Protein AF-W4HGF2-F1 (afdb_monomer)

Secondary structure (DSSP, 8-state):
----------------------------PPPTT--HHHHHHHHHHHHHTTSEE-SHHHHHHHHHHH---HHHHHHHHHHHHHTTSEEEPTTS-EEE-SGGGSPPPPPPTT------------

Foldseek 3Di:
DDDDDDDDDDPDPDPDPPPPPPPCPPPLDQDPPDDPVLLVQLLVQCVVVPFWDFDPVSLVSSCVRRVDHSVSNVSSQVSCVVVVQWDADDVGTIGGCDDSRNDDDPDPPPPDPPDDDDDDDD

Nearest PDB structures (foldseek):
  2ma3-assembly1_A  TM=5.117E-01  e=1.299E-01  Methanothermobacter thermautotrophicus
  4n0b-assembly2_C  TM=4.928E-01  e=8.233E-01  Bacillus subtilis
  4mgr-assembly1_A  TM=5.030E-01  e=8.756E-01  Bacillus subtilis
  4tv7-assembly2_D  TM=5.734E-01  e=2.073E+00  Bacillus subtilis subsp. subtilis str. 168
  8rhz-assembly1_A  TM=6.558E-01  e=4.908E+00  Homo sapiens

Radius of gyration: 28.7 Å; Cα contacts (8 Å, |Δi|>4): 99; chains: 1; bounding box: 70×67×65 Å

Organism: NCBI:txid1379903

Structure (mmCIF, N/CA/C/O backbone):
data_AF-W4HGF2-F1
#
_entry.id   AF-W4HGF2-F1
#
loop_
_atom_site.group_PDB
_atom_site.id
_atom_site.type_symbol
_atom_site.label_atom_id
_atom_site.label_alt_id
_atom_site.label_comp_id
_atom_site.label_asym_id
_atom_site.label_entity_id
_atom_site.label_seq_id
_atom_site.pdbx_PDB_ins_code
_atom_site.Cartn_x
_atom_site.Cartn_y
_atom_site.Cartn_z
_atom_site.occupancy
_atom_site.B_iso_or_equiv
_atom_site.auth_seq_id
_atom_site.auth_comp_id
_atom_site.auth_asym_id
_atom_site.auth_atom_id
_atom_site.pdbx_PDB_model_num
ATOM 1 N N . MET A 1 1 ? 57.639 14.864 -53.810 1.00 45.84 1 MET A N 1
ATOM 2 C CA . MET A 1 1 ? 56.238 14.956 -54.280 1.00 45.84 1 MET A CA 1
ATOM 3 C C . MET A 1 1 ? 55.343 15.187 -53.068 1.00 45.84 1 MET A C 1
ATOM 5 O O . MET A 1 1 ? 55.123 14.263 -52.302 1.00 45.84 1 MET A O 1
ATOM 9 N N . ILE A 1 2 ? 54.928 16.434 -52.835 1.00 45.19 2 ILE A N 1
ATOM 10 C CA . ILE A 1 2 ? 54.162 16.871 -51.656 1.00 45.19 2 ILE A CA 1
ATOM 11 C C . ILE A 1 2 ? 52.706 17.051 -52.101 1.00 45.19 2 ILE A C 1
ATOM 13 O O . ILE A 1 2 ? 52.427 17.894 -52.952 1.00 45.19 2 ILE A O 1
ATOM 17 N N . ARG A 1 3 ? 51.779 16.236 -51.581 1.00 50.28 3 ARG A N 1
ATOM 18 C CA . ARG A 1 3 ? 50.336 16.388 -51.828 1.00 50.28 3 ARG A CA 1
ATOM 19 C C . ARG A 1 3 ? 49.758 17.388 -50.825 1.00 50.28 3 ARG A C 1
ATOM 21 O O . ARG A 1 3 ? 49.731 17.126 -49.628 1.00 50.28 3 ARG A O 1
ATOM 28 N N . ALA A 1 4 ? 49.306 18.529 -51.336 1.00 50.94 4 ALA A N 1
ATOM 29 C CA . ALA A 1 4 ? 48.619 19.568 -50.583 1.00 50.94 4 ALA A CA 1
ATOM 30 C C . ALA A 1 4 ? 47.242 19.079 -50.103 1.00 50.94 4 ALA A C 1
ATOM 32 O O . ALA A 1 4 ? 46.385 18.715 -50.907 1.00 50.94 4 ALA A O 1
ATOM 33 N N . ILE A 1 5 ? 47.021 19.105 -48.790 1.00 59.81 5 ILE A N 1
ATOM 34 C CA . ILE A 1 5 ? 45.711 18.899 -48.172 1.00 59.81 5 ILE A CA 1
ATOM 35 C C . ILE A 1 5 ? 45.105 20.288 -47.954 1.00 59.81 5 ILE A C 1
ATOM 37 O O . ILE A 1 5 ? 45.528 21.021 -47.066 1.00 59.81 5 ILE A O 1
ATOM 41 N N . ARG A 1 6 ? 44.111 20.664 -48.763 1.00 59.62 6 ARG A N 1
ATOM 42 C CA . ARG A 1 6 ? 43.177 21.750 -48.434 1.00 59.62 6 ARG A CA 1
ATOM 43 C C . ARG A 1 6 ? 41.789 21.139 -48.315 1.00 59.62 6 ARG A C 1
ATOM 45 O O . ARG A 1 6 ? 41.150 20.868 -49.326 1.00 59.62 6 ARG A O 1
ATOM 52 N N . ARG A 1 7 ? 41.336 20.892 -47.085 1.00 62.31 7 ARG A N 1
ATOM 53 C CA . ARG A 1 7 ? 39.913 20.662 -46.816 1.00 62.31 7 ARG A CA 1
ATOM 54 C C . ARG A 1 7 ? 39.287 22.018 -46.485 1.00 62.31 7 ARG A C 1
ATOM 56 O O . ARG A 1 7 ? 39.755 22.658 -45.546 1.00 62.31 7 ARG A O 1
ATOM 63 N N . PRO A 1 8 ? 38.311 22.490 -47.275 1.00 54.91 8 PRO A N 1
ATOM 64 C CA . PRO A 1 8 ? 37.679 23.773 -47.043 1.00 54.91 8 PRO A CA 1
ATOM 65 C C . PRO A 1 8 ? 36.816 23.705 -45.786 1.00 54.91 8 PRO A C 1
ATOM 67 O O . PRO A 1 8 ? 35.940 22.854 -45.640 1.00 54.91 8 PRO A O 1
ATOM 70 N N . THR A 1 9 ? 37.093 24.634 -44.885 1.00 57.25 9 THR A N 1
ATOM 71 C CA . THR A 1 9 ? 36.270 25.015 -43.747 1.00 57.25 9 THR A CA 1
ATOM 72 C C . THR A 1 9 ? 34.917 25.504 -44.265 1.00 57.25 9 THR A C 1
ATOM 74 O O . THR A 1 9 ? 34.826 26.611 -44.788 1.00 57.25 9 THR A O 1
ATOM 77 N N . ILE A 1 10 ? 33.860 24.701 -44.130 1.00 58.34 10 ILE A N 1
ATOM 78 C CA . ILE A 1 10 ? 32.481 25.186 -44.268 1.00 58.34 10 ILE A CA 1
ATOM 79 C C . ILE A 1 10 ? 31.815 25.017 -42.911 1.00 58.34 10 ILE A C 1
ATOM 81 O O . ILE A 1 10 ? 31.248 23.986 -42.560 1.00 58.34 10 ILE A O 1
ATOM 85 N N . LEU A 1 11 ? 31.988 26.081 -42.135 1.00 61.34 11 LEU A N 1
ATOM 86 C CA . LEU A 1 11 ? 31.325 26.396 -40.885 1.00 61.34 11 LEU A CA 1
ATOM 87 C C . LEU A 1 11 ? 29.825 26.589 -41.170 1.00 61.34 11 LEU A C 1
ATOM 89 O O . LEU A 1 11 ? 29.352 27.702 -41.386 1.00 61.34 11 LEU A O 1
ATOM 93 N N . GLY A 1 12 ? 29.088 25.482 -41.237 1.00 43.69 12 GLY A N 1
ATOM 94 C CA . GLY A 1 12 ? 27.634 25.467 -41.344 1.00 43.69 12 GLY A CA 1
ATOM 95 C C . GLY A 1 12 ? 27.012 25.602 -39.961 1.00 43.69 12 GLY A C 1
ATOM 96 O O . GLY A 1 12 ? 26.954 24.639 -39.202 1.00 43.69 12 GLY A O 1
ATOM 97 N N . ARG A 1 13 ? 26.558 26.812 -39.631 1.00 59.66 13 ARG A N 1
ATOM 98 C CA . ARG A 1 13 ? 25.766 27.138 -38.440 1.00 59.66 13 ARG A CA 1
ATOM 99 C C . ARG A 1 13 ? 24.388 26.472 -38.555 1.00 59.66 13 ARG A C 1
ATOM 101 O O . ARG A 1 13 ? 23.414 27.117 -38.924 1.00 59.66 13 ARG A O 1
ATOM 108 N N . ALA A 1 14 ? 24.319 25.171 -38.287 1.00 53.28 14 ALA A N 1
ATOM 109 C CA . ALA A 1 14 ? 23.060 24.457 -38.139 1.00 53.28 14 ALA A CA 1
ATOM 110 C C . ALA A 1 14 ? 22.484 24.788 -36.757 1.00 53.28 14 ALA A C 1
ATOM 112 O O . ALA A 1 14 ? 22.986 24.334 -35.730 1.00 53.28 14 ALA A O 1
ATOM 113 N N . ALA A 1 15 ? 21.452 25.631 -36.734 1.00 59.12 15 ALA A N 1
ATOM 114 C CA . ALA A 1 15 ? 20.578 25.776 -35.583 1.00 59.12 15 ALA A CA 1
ATOM 115 C C . ALA A 1 15 ? 19.889 24.423 -35.339 1.00 59.12 15 ALA A C 1
ATOM 117 O O . ALA A 1 15 ? 18.976 24.049 -36.072 1.00 59.12 15 ALA A O 1
ATOM 118 N N . ALA A 1 16 ? 20.370 23.665 -34.355 1.00 57.50 16 ALA A N 1
ATOM 119 C CA . ALA A 1 16 ? 19.691 22.467 -33.885 1.00 57.50 16 ALA A CA 1
ATOM 120 C C . ALA A 1 16 ? 18.447 22.907 -33.093 1.00 57.50 16 ALA A C 1
ATOM 122 O O . ALA A 1 16 ? 18.602 23.627 -32.101 1.00 57.50 16 ALA A O 1
ATOM 123 N N . PRO A 1 17 ? 17.220 22.537 -33.502 1.00 55.16 17 PRO A N 1
ATOM 124 C CA . PRO A 1 17 ? 16.060 22.768 -32.665 1.00 55.16 17 PRO A CA 1
ATOM 125 C C . PRO A 1 17 ? 16.209 21.910 -31.409 1.00 55.16 17 PRO A C 1
ATOM 127 O O . PRO A 1 17 ? 16.487 20.713 -31.466 1.00 55.16 17 PRO A O 1
ATOM 130 N N . VAL A 1 18 ? 16.054 22.574 -30.271 1.00 60.75 18 VAL A N 1
ATOM 131 C CA . VAL A 1 18 ? 15.961 21.996 -28.937 1.00 60.75 18 VAL A CA 1
ATOM 132 C C . VAL A 1 18 ? 14.820 20.976 -28.938 1.00 60.75 18 VAL A C 1
ATOM 134 O O . VAL A 1 18 ? 13.649 21.340 -28.875 1.00 60.75 18 VAL A O 1
ATOM 137 N N . ALA A 1 19 ? 15.155 19.690 -29.027 1.00 61.03 19 ALA A N 1
ATOM 138 C CA . ALA A 1 19 ? 14.221 18.617 -28.727 1.00 61.03 19 ALA A CA 1
ATOM 139 C C . ALA A 1 19 ? 14.107 18.523 -27.201 1.00 61.03 19 ALA A C 1
ATOM 141 O O . ALA A 1 19 ? 14.821 17.760 -26.551 1.00 61.03 19 ALA A O 1
ATOM 142 N N . LEU A 1 20 ? 13.235 19.355 -26.623 1.00 58.47 20 LEU A N 1
ATOM 143 C CA . LEU A 1 20 ? 12.723 19.162 -25.269 1.00 58.47 20 LEU A CA 1
ATOM 144 C C . LEU A 1 20 ? 11.884 17.873 -25.297 1.00 58.47 20 LEU A C 1
ATOM 146 O O . LEU A 1 20 ? 10.676 17.897 -25.522 1.00 58.47 20 LEU A O 1
ATOM 150 N N . ALA A 1 21 ? 12.539 16.725 -25.142 1.00 62.06 21 ALA A N 1
ATOM 151 C CA . ALA A 1 21 ? 11.855 15.490 -24.805 1.00 62.06 21 ALA A CA 1
ATOM 152 C C . ALA A 1 21 ? 11.302 15.677 -23.388 1.00 62.06 21 ALA A C 1
ATOM 154 O O . ALA A 1 21 ? 12.022 15.522 -22.402 1.00 62.06 21 ALA A O 1
ATOM 155 N N . ALA A 1 22 ? 10.045 16.114 -23.296 1.00 61.78 22 ALA A N 1
ATOM 156 C CA . ALA A 1 22 ? 9.306 16.130 -22.049 1.00 61.78 22 ALA A CA 1
ATOM 157 C C . ALA A 1 22 ? 9.277 14.691 -21.527 1.00 61.78 22 ALA A C 1
ATOM 159 O O . ALA A 1 22 ? 8.609 13.826 -22.091 1.00 61.78 22 ALA A O 1
ATOM 160 N N . LEU A 1 23 ? 10.067 14.431 -20.486 1.00 58.56 23 LEU A N 1
ATOM 161 C CA . LEU A 1 23 ? 9.9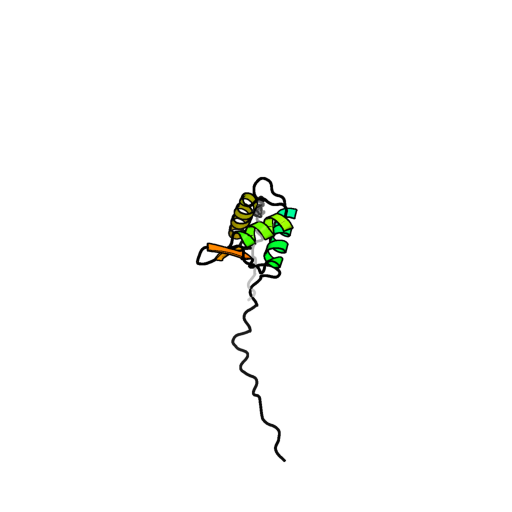74 13.232 -19.672 1.00 58.56 23 LEU A CA 1
ATOM 162 C C . LEU A 1 23 ? 8.570 13.226 -19.071 1.00 58.56 23 LEU A C 1
ATOM 164 O O . LEU A 1 23 ? 8.330 13.838 -18.032 1.00 58.56 23 LEU A O 1
ATOM 168 N N . VAL A 1 24 ? 7.629 12.566 -19.741 1.00 59.16 24 VAL A N 1
ATOM 169 C CA . VAL A 1 24 ? 6.364 12.177 -19.127 1.00 59.16 24 VAL A CA 1
ATOM 170 C C . VAL A 1 24 ? 6.715 11.039 -18.174 1.00 59.16 24 VAL A C 1
ATOM 172 O O . VAL A 1 24 ? 6.557 9.865 -18.494 1.00 59.16 24 VAL A O 1
ATOM 175 N N . ALA A 1 25 ? 7.302 11.383 -17.026 1.00 58.12 25 ALA A N 1
ATOM 176 C CA . ALA A 1 25 ? 7.281 10.495 -15.880 1.00 58.12 25 ALA A CA 1
ATOM 177 C C . ALA A 1 25 ? 5.794 10.257 -15.602 1.00 58.12 25 ALA A C 1
ATOM 179 O O . ALA A 1 25 ? 5.067 11.208 -15.320 1.00 58.12 25 ALA A O 1
ATOM 180 N N . GLY A 1 26 ? 5.320 9.033 -15.835 1.00 57.56 26 GLY A N 1
ATOM 181 C CA . GLY A 1 26 ? 3.918 8.683 -15.656 1.00 57.56 26 GLY A CA 1
ATOM 182 C C . GLY A 1 26 ? 3.515 8.951 -14.214 1.00 57.56 26 GLY A C 1
ATOM 183 O O . GLY A 1 26 ? 3.858 8.178 -13.326 1.00 57.56 26 GLY A O 1
ATOM 184 N N . CYS A 1 27 ? 2.827 10.064 -13.973 1.00 64.31 27 CYS A N 1
ATOM 185 C CA . CYS A 1 27 ? 2.221 10.351 -12.684 1.00 64.31 27 CYS A CA 1
ATOM 186 C C . CYS A 1 27 ? 1.043 9.390 -12.512 1.00 64.31 27 CYS A C 1
ATOM 188 O O . CYS A 1 27 ? -0.056 9.668 -12.991 1.00 64.31 27 CYS A O 1
ATOM 190 N N . THR A 1 28 ? 1.273 8.237 -11.885 1.00 75.38 28 THR A N 1
ATOM 191 C CA . THR A 1 28 ? 0.189 7.328 -11.511 1.00 75.38 28 THR A CA 1
ATOM 192 C C . THR A 1 28 ? -0.487 7.929 -10.287 1.00 75.38 28 THR A C 1
ATOM 194 O O . THR A 1 28 ? 0.103 8.004 -9.211 1.00 75.38 28 THR A O 1
ATOM 197 N N . MET A 1 29 ? -1.692 8.459 -10.468 1.00 87.81 29 MET A N 1
ATOM 198 C CA . MET A 1 29 ? -2.420 9.092 -9.375 1.00 87.81 29 MET A CA 1
ATOM 199 C C . MET A 1 29 ? -2.946 8.015 -8.414 1.00 87.81 29 MET A C 1
ATOM 201 O O . MET A 1 29 ? -3.433 6.989 -8.898 1.00 87.81 29 MET A O 1
ATOM 205 N N . PRO A 1 30 ? -2.863 8.219 -7.084 1.00 91.31 30 PRO A N 1
ATOM 206 C CA . PRO A 1 30 ? -3.467 7.302 -6.128 1.00 91.31 30 PRO A CA 1
ATOM 207 C C . PRO A 1 30 ? -4.976 7.144 -6.384 1.00 91.31 30 PRO A C 1
ATOM 209 O O . PRO A 1 30 ? -5.604 8.075 -6.898 1.00 91.31 30 PRO A O 1
ATOM 212 N N . PRO A 1 31 ? -5.570 6.001 -6.002 1.00 93.62 31 PRO A N 1
ATOM 213 C CA . PRO A 1 31 ? -7.013 5.794 -6.073 1.00 93.62 31 PRO A CA 1
ATOM 214 C C . PRO A 1 31 ? -7.829 6.879 -5.361 1.00 93.62 31 PRO A C 1
ATOM 216 O O . PRO A 1 31 ? -7.371 7.490 -4.389 1.00 93.62 31 PRO A O 1
ATOM 219 N N . ASP A 1 32 ? -9.076 7.061 -5.797 1.00 94.25 32 ASP A N 1
ATOM 220 C CA . ASP A 1 32 ? -9.997 8.027 -5.201 1.00 94.25 32 ASP A CA 1
ATOM 221 C C . ASP A 1 32 ? -10.148 7.833 -3.686 1.00 94.25 32 ASP A C 1
ATOM 223 O O . ASP A 1 32 ? -10.297 6.725 -3.165 1.00 94.25 32 ASP A O 1
ATOM 227 N N . GLY A 1 33 ? -10.116 8.950 -2.959 1.00 94.44 33 GLY A N 1
ATOM 228 C CA . GLY A 1 33 ? -10.220 8.948 -1.502 1.00 94.44 33 GLY A CA 1
ATOM 229 C C . GLY A 1 33 ? -9.001 8.367 -0.780 1.00 94.44 33 GLY A C 1
ATOM 230 O O . GLY A 1 33 ? -9.116 8.080 0.408 1.00 94.44 33 GLY A O 1
ATOM 231 N N . THR A 1 34 ? -7.865 8.192 -1.463 1.00 96.88 34 THR A N 1
ATOM 232 C CA . THR A 1 34 ? -6.585 7.788 -0.860 1.00 96.88 34 THR A CA 1
ATOM 233 C C . THR A 1 34 ? -5.487 8.818 -1.132 1.00 96.88 34 THR A C 1
ATOM 235 O O . THR A 1 34 ? -5.653 9.739 -1.936 1.00 96.88 34 THR A O 1
ATOM 238 N N . ASN A 1 35 ? -4.363 8.691 -0.436 1.00 95.12 35 ASN A N 1
ATOM 239 C CA . ASN A 1 35 ? -3.188 9.546 -0.578 1.00 95.12 35 ASN A CA 1
ATOM 240 C C . ASN A 1 35 ? -1.885 8.721 -0.630 1.00 95.12 35 ASN A C 1
ATOM 242 O O . ASN A 1 35 ? -1.882 7.492 -0.582 1.00 95.12 35 ASN A O 1
ATOM 246 N N . GLU A 1 36 ? -0.747 9.404 -0.742 1.00 93.69 36 GLU A N 1
ATOM 247 C CA . GLU A 1 36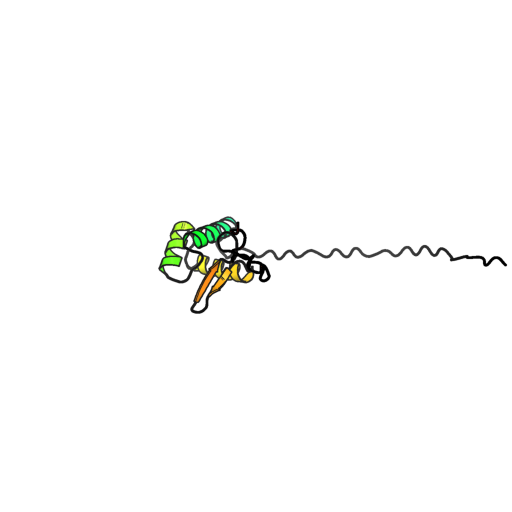 ? 0.571 8.761 -0.804 1.00 93.69 36 GLU A CA 1
ATOM 248 C C . GLU A 1 36 ? 0.942 8.025 0.492 1.00 93.69 36 GLU A C 1
ATOM 250 O O . GLU A 1 36 ? 1.620 6.997 0.452 1.00 93.69 36 GLU A O 1
ATOM 255 N N . GLN A 1 37 ? 0.484 8.515 1.647 1.00 95.94 37 GLN A N 1
ATOM 256 C CA . GLN A 1 37 ? 0.686 7.841 2.926 1.00 95.94 37 GLN A CA 1
ATOM 257 C C . GLN A 1 37 ? -0.061 6.500 2.961 1.00 95.94 37 GLN A C 1
ATOM 259 O O . GLN A 1 37 ? 0.488 5.513 3.452 1.00 95.94 37 GLN A O 1
ATOM 264 N N . ASP A 1 38 ? -1.253 6.431 2.367 1.00 97.94 38 ASP A N 1
ATOM 265 C CA . ASP A 1 38 ? -2.046 5.203 2.268 1.00 97.94 38 ASP A CA 1
ATOM 266 C C . ASP A 1 38 ? -1.357 4.144 1.397 1.00 97.94 38 ASP A C 1
ATOM 268 O O . ASP A 1 38 ? -1.434 2.952 1.693 1.00 97.94 38 ASP A O 1
ATOM 272 N N . ILE A 1 39 ? -0.620 4.558 0.358 1.00 96.06 39 ILE A N 1
ATOM 273 C CA . ILE A 1 39 ? 0.180 3.648 -0.480 1.00 96.06 39 ILE A CA 1
ATOM 274 C C . ILE A 1 39 ? 1.235 2.929 0.370 1.00 96.06 39 ILE A C 1
ATOM 276 O O . ILE A 1 39 ? 1.405 1.713 0.242 1.00 96.06 39 ILE A O 1
ATOM 280 N N . ALA A 1 40 ? 1.938 3.670 1.229 1.00 95.88 40 ALA A N 1
ATOM 281 C CA . ALA A 1 40 ? 2.960 3.116 2.111 1.00 95.88 40 ALA A CA 1
ATOM 282 C C . ALA A 1 40 ? 2.346 2.282 3.250 1.00 95.88 40 ALA A C 1
ATOM 284 O O . ALA A 1 40 ? 2.864 1.212 3.584 1.00 95.88 40 ALA A O 1
ATOM 285 N N . ALA A 1 41 ? 1.225 2.739 3.820 1.00 97.75 41 ALA A N 1
ATOM 286 C CA . ALA A 1 41 ? 0.487 2.007 4.847 1.00 97.75 41 ALA A CA 1
ATOM 287 C C . ALA A 1 41 ? -0.028 0.662 4.316 1.00 97.75 41 ALA A C 1
ATOM 289 O O . ALA A 1 41 ? 0.097 -0.356 4.997 1.00 97.75 41 ALA A O 1
ATOM 290 N N . TYR A 1 42 ? -0.529 0.638 3.078 1.00 98.12 42 TYR A N 1
ATOM 291 C CA . TYR A 1 42 ? -0.945 -0.579 2.392 1.00 98.12 42 TYR A CA 1
ATOM 292 C C . TYR A 1 42 ? 0.204 -1.588 2.281 1.00 98.12 42 TYR A C 1
ATOM 294 O O . TYR A 1 42 ? 0.031 -2.748 2.649 1.00 98.12 42 TYR A O 1
ATOM 302 N N . ASP A 1 43 ? 1.384 -1.161 1.817 1.00 97.69 43 ASP A N 1
ATOM 303 C CA . ASP A 1 43 ? 2.534 -2.062 1.650 1.00 97.69 43 ASP A CA 1
ATOM 304 C C . ASP A 1 43 ? 3.001 -2.637 2.988 1.00 97.69 43 ASP A C 1
ATOM 306 O O . ASP A 1 43 ? 3.268 -3.836 3.101 1.00 97.69 43 ASP A O 1
ATOM 310 N N . SER A 1 44 ? 3.049 -1.794 4.022 1.00 97.88 44 SER A N 1
ATOM 311 C CA . SER A 1 44 ? 3.414 -2.216 5.372 1.00 97.88 44 SER A CA 1
ATOM 31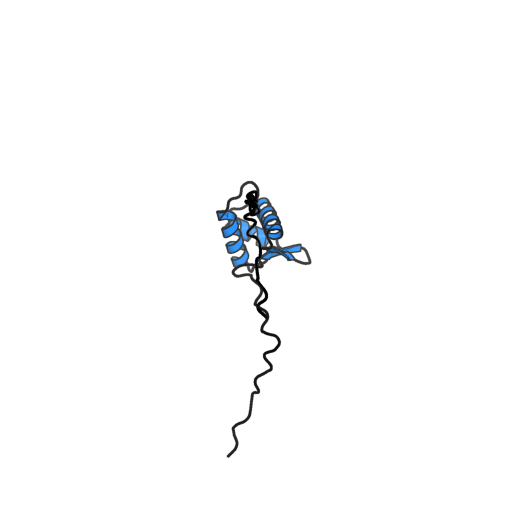2 C C . SER A 1 44 ? 2.401 -3.203 5.961 1.00 97.88 44 SER A C 1
ATOM 314 O O . SER A 1 44 ? 2.803 -4.247 6.478 1.00 97.88 44 SER A O 1
ATOM 316 N N . ALA A 1 45 ? 1.101 -2.921 5.845 1.00 98.19 45 ALA A N 1
ATOM 317 C CA . ALA A 1 45 ? 0.044 -3.792 6.353 1.00 98.19 45 ALA A CA 1
ATOM 318 C C . ALA A 1 45 ? -0.019 -5.121 5.590 1.00 98.19 45 ALA A C 1
ATOM 320 O O . ALA A 1 45 ? -0.177 -6.177 6.200 1.00 98.19 45 ALA A O 1
ATOM 321 N N . LEU A 1 46 ? 0.161 -5.096 4.267 1.00 97.94 46 LEU A N 1
ATOM 322 C CA . LEU A 1 46 ? 0.158 -6.308 3.458 1.00 97.94 46 LEU A CA 1
ATOM 323 C C . LEU A 1 46 ? 1.372 -7.191 3.775 1.00 97.94 46 LEU A C 1
ATOM 325 O O . LEU A 1 46 ? 1.241 -8.410 3.874 1.00 97.94 46 LEU A O 1
ATOM 329 N N . ALA A 1 47 ? 2.542 -6.589 4.002 1.00 98.06 47 ALA A N 1
ATOM 330 C CA . ALA A 1 47 ? 3.708 -7.315 4.498 1.00 98.06 47 ALA A CA 1
ATOM 331 C C . ALA A 1 47 ? 3.475 -7.905 5.903 1.00 98.06 47 ALA A C 1
ATOM 333 O O . ALA A 1 47 ? 3.838 -9.055 6.141 1.00 98.06 47 ALA A O 1
ATOM 334 N N . SER A 1 48 ? 2.813 -7.161 6.797 1.00 97.38 48 SER A N 1
ATOM 335 C CA . SER A 1 48 ? 2.469 -7.591 8.164 1.00 97.38 48 SER A CA 1
ATOM 336 C C . SER A 1 48 ? 1.608 -8.863 8.189 1.00 97.38 48 SER A C 1
ATOM 338 O O . SER A 1 48 ? 1.840 -9.752 9.006 1.00 97.38 48 SER A O 1
ATOM 340 N N . ILE A 1 49 ? 0.666 -9.006 7.249 1.00 97.44 49 ILE A N 1
ATOM 341 C CA . ILE A 1 49 ? -0.227 -10.179 7.172 1.00 97.44 49 ILE A CA 1
ATOM 342 C C . ILE A 1 49 ? 0.330 -11.348 6.339 1.00 97.44 49 ILE A C 1
ATOM 344 O O . ILE A 1 49 ? -0.367 -12.335 6.113 1.00 97.44 49 ILE A O 1
ATOM 348 N N . GLY A 1 50 ? 1.582 -11.270 5.877 1.00 96.25 50 GLY A N 1
ATOM 349 C CA . GLY A 1 50 ? 2.225 -12.352 5.121 1.00 96.25 50 GLY A CA 1
ATOM 350 C C . GLY A 1 50 ? 2.158 -12.205 3.599 1.00 96.25 50 GLY A C 1
ATOM 351 O O . GLY A 1 50 ? 2.148 -13.204 2.877 1.00 96.25 50 GLY A O 1
ATOM 352 N N . CYS A 1 51 ? 2.145 -10.967 3.101 1.00 97.50 51 CYS A N 1
ATOM 353 C CA . CYS A 1 51 ? 2.314 -10.579 1.696 1.00 97.50 51 CYS A CA 1
ATOM 354 C C . CYS A 1 51 ? 1.171 -10.932 0.736 1.00 97.50 51 CYS A C 1
ATOM 356 O O . CYS A 1 51 ? 1.262 -10.565 -0.437 1.00 97.50 51 CYS A O 1
ATOM 358 N N . ASN A 1 52 ? 0.122 -11.622 1.188 1.00 97.25 52 ASN A N 1
ATOM 359 C CA . ASN A 1 52 ? -1.010 -12.021 0.356 1.00 97.25 52 ASN A CA 1
ATOM 360 C C . ASN A 1 52 ? -2.310 -11.412 0.884 1.00 97.25 52 ASN A C 1
ATOM 362 O O . ASN A 1 52 ? -2.584 -11.476 2.077 1.00 97.25 52 ASN A O 1
ATOM 366 N N . LEU A 1 53 ? -3.121 -10.875 -0.023 1.00 97.50 53 LEU A N 1
ATOM 367 C CA . LEU A 1 53 ? -4.466 -10.381 0.243 1.00 97.50 53 LEU A CA 1
ATOM 368 C C . LEU A 1 53 ? -5.447 -11.235 -0.553 1.00 97.50 53 LEU A C 1
ATOM 370 O O . LEU A 1 53 ? -5.532 -11.093 -1.776 1.00 97.50 53 LEU A O 1
ATOM 374 N N . ARG A 1 54 ? -6.138 -12.170 0.104 1.00 96.25 54 ARG A N 1
ATOM 375 C CA . ARG A 1 54 ? -6.986 -13.147 -0.598 1.00 96.25 54 ARG A CA 1
ATOM 376 C C . ARG A 1 54 ? -8.324 -13.395 0.076 1.00 96.25 54 ARG A C 1
ATOM 378 O O . ARG A 1 54 ? -9.326 -13.548 -0.613 1.00 96.25 54 ARG A O 1
ATOM 385 N N . THR A 1 55 ? -8.334 -13.505 1.394 1.00 96.44 55 THR A N 1
ATOM 386 C CA . THR A 1 55 ? -9.521 -13.874 2.165 1.00 96.44 55 THR A CA 1
ATOM 387 C C . THR A 1 55 ? -10.177 -12.651 2.789 1.00 96.44 55 THR A C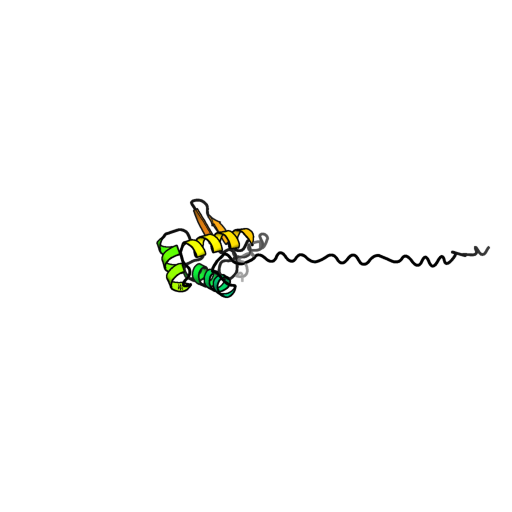 1
ATOM 389 O O . THR A 1 55 ? -9.537 -11.618 2.968 1.00 96.44 55 THR A O 1
ATOM 392 N N . GLU A 1 56 ? -11.444 -12.771 3.186 1.00 96.00 56 GLU A N 1
ATOM 393 C CA . GLU A 1 56 ? -12.133 -11.701 3.923 1.00 96.00 56 GLU A CA 1
ATOM 394 C C . GLU A 1 56 ? -11.405 -11.313 5.215 1.00 96.00 56 GLU A C 1
ATOM 396 O O . GLU A 1 56 ? -11.370 -10.138 5.569 1.00 96.00 56 GLU A O 1
ATOM 401 N N . GLY A 1 57 ? -10.783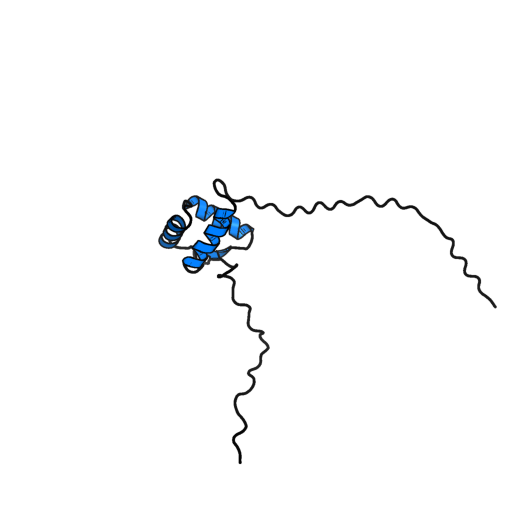 -12.286 5.891 1.00 98.00 57 GLY A N 1
ATOM 402 C CA . GLY A 1 57 ? -9.979 -12.027 7.085 1.00 98.00 57 GLY A CA 1
ATOM 403 C C . GLY A 1 57 ? -8.757 -11.157 6.792 1.00 98.00 57 GLY A C 1
ATOM 404 O O . GLY A 1 57 ? -8.450 -10.262 7.575 1.00 98.00 57 GLY A O 1
ATOM 405 N N . ASP A 1 58 ? -8.112 -11.362 5.641 1.00 98.06 58 ASP A N 1
ATOM 406 C CA . ASP A 1 58 ? -6.972 -10.548 5.203 1.00 98.06 58 ASP A CA 1
ATOM 407 C C . ASP A 1 58 ? -7.412 -9.100 4.955 1.00 98.06 58 ASP A C 1
ATOM 409 O O . ASP A 1 58 ? -6.784 -8.167 5.453 1.00 98.06 58 ASP A O 1
ATOM 413 N N . TYR A 1 59 ? -8.531 -8.910 4.241 1.00 97.56 59 TYR A N 1
ATOM 414 C CA . TYR A 1 59 ? -9.100 -7.581 4.008 1.00 97.56 59 TYR A CA 1
ATOM 415 C C . TYR A 1 59 ? -9.428 -6.889 5.327 1.00 97.56 59 TYR A C 1
ATOM 417 O O . TYR A 1 59 ? -8.973 -5.774 5.544 1.00 97.56 59 TYR A O 1
ATOM 425 N N . GLN A 1 60 ? -10.123 -7.562 6.243 1.00 98.31 60 GLN A N 1
ATOM 426 C CA . GLN A 1 60 ? -10.477 -6.978 7.534 1.00 98.31 60 GLN A CA 1
ATOM 427 C C . GLN A 1 60 ? -9.239 -6.614 8.372 1.00 98.31 60 GLN A C 1
ATOM 429 O O . GLN A 1 60 ? -9.200 -5.558 9.003 1.00 98.31 60 GLN A O 1
ATOM 434 N N . ALA A 1 61 ? -8.191 -7.441 8.345 1.00 98.19 61 ALA A N 1
ATOM 435 C CA . ALA A 1 61 ? -6.926 -7.123 8.999 1.00 98.19 61 ALA A CA 1
ATOM 436 C C . ALA A 1 61 ? -6.241 -5.895 8.377 1.00 98.19 61 ALA A C 1
ATOM 438 O O . ALA A 1 61 ? -5.638 -5.095 9.097 1.00 98.19 61 ALA A O 1
ATOM 439 N N . MET A 1 62 ? -6.328 -5.723 7.057 1.00 98.19 62 MET A N 1
ATOM 440 C CA . MET A 1 62 ? -5.818 -4.529 6.384 1.00 98.19 62 MET A CA 1
ATOM 441 C C . MET A 1 62 ? -6.648 -3.285 6.705 1.00 98.19 62 MET A C 1
ATOM 443 O O . MET A 1 62 ? -6.058 -2.242 6.975 1.00 98.19 62 MET A O 1
ATOM 447 N N . GLU A 1 63 ? -7.979 -3.378 6.735 1.00 98.19 63 GLU A N 1
ATOM 448 C CA . GLU A 1 63 ? -8.857 -2.257 7.102 1.00 98.19 63 GLU A CA 1
ATOM 449 C C . GLU A 1 63 ? -8.518 -1.733 8.503 1.00 98.19 63 GLU A C 1
ATOM 451 O O . GLU A 1 63 ? -8.372 -0.531 8.705 1.00 98.19 63 GLU A O 1
ATOM 456 N N . LEU A 1 64 ? -8.297 -2.637 9.463 1.00 98.19 64 LEU A N 1
ATOM 457 C CA . LEU A 1 64 ? -7.933 -2.271 10.834 1.00 98.19 64 LEU A CA 1
ATOM 458 C C . LEU A 1 64 ? -6.553 -1.607 10.940 1.00 98.19 64 LEU A C 1
ATOM 460 O O . LEU A 1 64 ? -6.368 -0.720 11.770 1.00 98.19 64 LEU A O 1
ATOM 464 N N . GLN A 1 65 ? -5.581 -2.036 10.132 1.00 97.88 65 GLN A N 1
ATOM 465 C CA . GLN A 1 65 ? -4.213 -1.504 10.181 1.00 97.88 65 GLN A CA 1
ATOM 466 C C . GLN A 1 65 ? -4.052 -0.195 9.403 1.00 97.88 65 GLN A C 1
ATOM 468 O O . GLN A 1 65 ? -3.250 0.651 9.789 1.00 97.88 65 GLN A O 1
ATOM 473 N N . THR A 1 66 ? -4.786 -0.039 8.302 1.00 98.00 66 THR A N 1
ATOM 474 C CA . THR A 1 66 ? -4.626 1.091 7.373 1.00 98.00 66 THR A CA 1
ATOM 475 C C . THR A 1 66 ? -5.705 2.157 7.536 1.00 98.00 66 THR A C 1
ATOM 477 O O . THR A 1 66 ? -5.488 3.297 7.147 1.00 98.00 66 THR A O 1
ATOM 480 N N . GLY A 1 67 ? -6.870 1.805 8.087 1.00 97.88 67 GLY A N 1
ATOM 481 C CA . GLY A 1 67 ? -8.058 2.661 8.088 1.00 97.88 67 GLY A CA 1
ATOM 482 C C . GLY A 1 67 ? -8.765 2.754 6.729 1.00 97.88 67 GLY A C 1
ATOM 483 O O . GLY A 1 67 ? -9.777 3.445 6.626 1.00 97.88 67 GLY A O 1
ATOM 484 N N . LEU A 1 68 ? -8.264 2.069 5.695 1.00 98.25 68 LEU A N 1
ATOM 485 C CA . LEU A 1 68 ? -8.887 2.024 4.375 1.00 98.25 68 LEU A CA 1
ATOM 486 C C . LEU A 1 68 ? -10.110 1.111 4.386 1.00 98.25 68 LEU A C 1
ATOM 488 O O . LEU A 1 68 ? -10.134 0.094 5.069 1.00 98.25 68 LEU A O 1
ATOM 492 N N . THR A 1 69 ? -11.113 1.446 3.581 1.00 97.81 69 THR A N 1
ATOM 493 C CA . THR A 1 69 ? -12.260 0.564 3.334 1.00 97.81 69 THR A CA 1
ATOM 494 C C . THR A 1 69 ? -11.887 -0.576 2.388 1.00 97.81 69 THR A C 1
ATOM 496 O O . THR A 1 69 ? -10.976 -0.447 1.569 1.00 97.81 69 THR A O 1
ATOM 499 N N . ARG A 1 70 ? -12.656 -1.667 2.401 1.00 96.06 70 ARG A N 1
ATOM 500 C CA . ARG A 1 70 ? -12.504 -2.778 1.452 1.00 96.06 70 ARG A CA 1
ATOM 501 C C . ARG A 1 70 ? -12.429 -2.341 -0.008 1.00 96.06 70 ARG A C 1
ATOM 503 O O . ARG A 1 70 ? -11.629 -2.888 -0.763 1.00 96.06 70 ARG A O 1
ATOM 510 N N . GLN A 1 71 ? -13.254 -1.369 -0.397 1.00 96.50 71 GLN A N 1
ATOM 511 C CA . GLN A 1 71 ? -13.258 -0.845 -1.761 1.00 96.50 71 GLN A CA 1
ATOM 512 C C . GLN A 1 71 ? -11.933 -0.139 -2.070 1.00 96.50 71 GLN A C 1
ATOM 514 O O . GLN A 1 71 ? -11.279 -0.484 -3.047 1.00 96.50 71 GLN A O 1
ATOM 519 N N . GLN A 1 72 ? -11.469 0.741 -1.180 1.00 98.12 72 GLN A N 1
ATOM 520 C CA . GLN A 1 72 ? -10.172 1.409 -1.332 1.00 98.12 72 GLN A CA 1
ATOM 521 C C . GLN A 1 72 ? -9.001 0.419 -1.342 1.00 98.12 72 GLN A C 1
ATOM 523 O O . GLN A 1 72 ? -8.054 0.607 -2.097 1.00 98.12 72 GLN A O 1
ATOM 528 N N . LEU A 1 73 ? -9.058 -0.663 -0.557 1.00 98.06 73 LEU A N 1
ATOM 529 C CA . LEU A 1 73 ? -8.052 -1.730 -0.599 1.00 98.06 73 LEU A CA 1
ATOM 530 C C . LEU A 1 73 ? -8.047 -2.461 -1.948 1.00 98.06 73 LEU A C 1
ATOM 532 O O . LEU A 1 73 ? -6.978 -2.788 -2.468 1.00 98.06 73 LEU A O 1
ATOM 536 N N . ALA A 1 74 ? -9.220 -2.716 -2.532 1.00 96.25 74 ALA A N 1
ATOM 537 C CA . ALA A 1 74 ? -9.336 -3.320 -3.856 1.00 96.25 74 ALA A CA 1
ATOM 538 C C . ALA A 1 74 ? -8.812 -2.383 -4.958 1.00 96.25 74 ALA A C 1
ATOM 540 O O . ALA A 1 74 ? -8.049 -2.824 -5.821 1.00 96.25 74 ALA A O 1
ATOM 541 N N . ASP A 1 75 ? -9.146 -1.095 -4.889 1.00 97.00 75 ASP A N 1
ATOM 542 C CA . ASP A 1 75 ? -8.691 -0.087 -5.850 1.00 97.00 75 ASP A CA 1
ATOM 543 C C . ASP A 1 75 ? -7.179 0.150 -5.730 1.00 97.00 75 ASP A C 1
ATOM 545 O O . ASP A 1 75 ? -6.469 0.183 -6.735 1.00 97.00 75 ASP A O 1
ATOM 549 N N . MET A 1 76 ? -6.647 0.182 -4.504 1.00 98.06 76 MET A N 1
ATOM 550 C CA . MET A 1 76 ? -5.206 0.224 -4.239 1.00 98.06 76 MET A CA 1
ATOM 551 C C . MET A 1 76 ? -4.492 -1.026 -4.761 1.00 98.06 76 MET A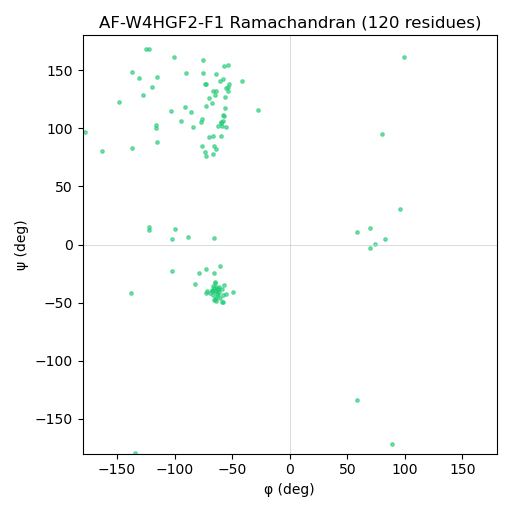 C 1
ATOM 553 O O . MET A 1 76 ? -3.403 -0.924 -5.324 1.00 98.06 76 MET A O 1
ATOM 557 N N . SER A 1 77 ? -5.106 -2.207 -4.636 1.00 97.62 77 SER A N 1
ATOM 558 C CA . SER A 1 77 ? -4.565 -3.441 -5.217 1.00 97.62 77 SER A CA 1
ATOM 559 C C . SER A 1 77 ? -4.483 -3.350 -6.741 1.00 97.62 77 SER A C 1
ATOM 561 O O . SER A 1 77 ? -3.477 -3.750 -7.321 1.00 97.62 77 SER A O 1
ATOM 563 N N . ALA A 1 78 ? -5.522 -2.822 -7.396 1.00 96.00 78 ALA A N 1
ATOM 564 C CA . ALA A 1 78 ? -5.544 -2.637 -8.845 1.00 96.00 78 ALA A CA 1
ATOM 565 C C . ALA A 1 78 ? -4.475 -1.631 -9.299 1.00 96.00 78 ALA A C 1
ATOM 567 O O . ALA A 1 78 ? -3.661 -1.961 -10.158 1.00 96.00 78 ALA A O 1
ATOM 568 N N . TYR A 1 79 ? -4.401 -0.477 -8.639 1.00 96.12 79 TYR A N 1
ATOM 569 C CA . TYR A 1 79 ? -3.357 0.525 -8.848 1.00 96.12 79 TYR A CA 1
ATOM 570 C C . TYR A 1 79 ? -1.941 -0.059 -8.682 1.00 96.12 79 TYR A C 1
ATOM 572 O O . TYR A 1 79 ? -1.040 0.181 -9.489 1.00 96.12 79 TYR A O 1
ATOM 580 N N . LYS A 1 80 ? -1.732 -0.900 -7.663 1.00 96.38 80 LYS A N 1
ATOM 581 C CA . LYS A 1 80 ? -0.440 -1.560 -7.429 1.00 96.38 80 LYS A CA 1
ATOM 582 C C . LYS A 1 80 ? -0.123 -2.671 -8.430 1.00 96.38 80 LYS A C 1
ATOM 584 O O . LYS A 1 80 ? 1.047 -3.003 -8.601 1.00 96.38 80 LYS A O 1
ATOM 589 N N . VAL A 1 81 ? -1.125 -3.235 -9.106 1.00 96.75 81 VAL A N 1
ATOM 590 C CA . VAL A 1 81 ? -0.903 -4.132 -10.251 1.00 96.75 81 VAL A CA 1
ATOM 591 C C . VAL A 1 81 ? -0.428 -3.343 -11.467 1.00 96.75 81 VAL A C 1
ATOM 593 O O . VAL A 1 81 ? 0.499 -3.780 -12.137 1.00 96.75 81 VAL A O 1
ATOM 596 N N . GLU A 1 82 ? -1.015 -2.177 -11.736 1.00 94.31 82 GLU A N 1
ATOM 597 C CA . GLU A 1 82 ? -0.617 -1.316 -12.861 1.00 94.31 82 GLU A CA 1
ATOM 598 C C . GLU A 1 82 ? 0.798 -0.744 -12.710 1.00 94.31 82 GLU A C 1
ATOM 600 O O . GLU A 1 82 ? 1.454 -0.436 -13.701 1.00 94.31 82 GLU A O 1
ATOM 605 N N . THR A 1 83 ? 1.278 -0.634 -11.471 1.00 93.62 83 THR A N 1
ATOM 606 C CA . THR A 1 83 ? 2.628 -0.161 -11.130 1.00 93.62 83 THR A CA 1
ATOM 607 C C . THR A 1 83 ? 3.613 -1.296 -10.830 1.00 93.62 83 THR A C 1
ATOM 609 O O . THR A 1 83 ? 4.686 -1.049 -10.284 1.00 93.62 83 THR A O 1
ATOM 612 N N . ASP A 1 84 ? 3.256 -2.544 -11.156 1.00 95.06 84 ASP A N 1
ATOM 613 C CA . ASP A 1 84 ? 4.072 -3.754 -10.963 1.00 95.06 84 ASP A CA 1
ATOM 614 C C . ASP A 1 84 ? 4.499 -4.053 -9.506 1.00 95.06 84 ASP A C 1
ATOM 616 O O . ASP A 1 84 ? 5.301 -4.956 -9.254 1.00 95.06 84 ASP A O 1
ATOM 620 N N . ALA A 1 85 ? 3.938 -3.352 -8.517 1.00 95.75 85 ALA A N 1
ATOM 621 C CA . ALA A 1 85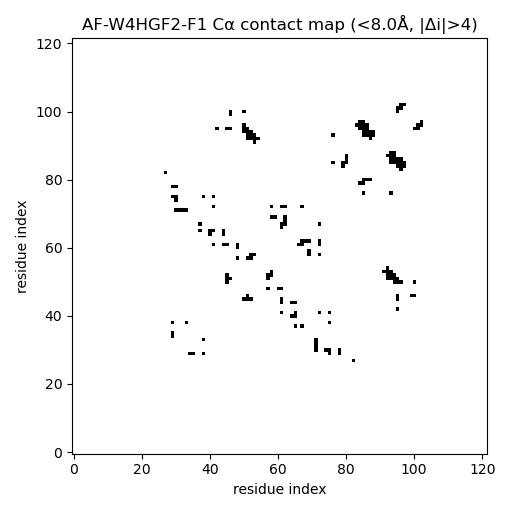 ? 4.228 -3.561 -7.098 1.00 95.75 85 ALA A CA 1
ATOM 622 C C . ALA A 1 85 ? 3.486 -4.774 -6.510 1.00 95.75 85 ALA A C 1
ATOM 624 O O . ALA A 1 85 ? 3.921 -5.370 -5.519 1.00 95.75 85 ALA A O 1
ATOM 625 N N . VAL A 1 86 ? 2.365 -5.158 -7.122 1.00 96.75 86 VAL A N 1
ATOM 626 C CA . VAL A 1 86 ? 1.503 -6.265 -6.708 1.00 96.75 86 VAL A CA 1
ATOM 627 C C . VAL A 1 86 ? 1.187 -7.162 -7.906 1.00 96.75 86 VAL A C 1
ATOM 629 O O . VAL A 1 86 ? 0.990 -6.702 -9.024 1.00 96.75 86 VAL A O 1
ATOM 632 N N . ARG A 1 87 ? 1.104 -8.474 -7.680 1.00 96.62 87 ARG A N 1
ATOM 633 C CA . ARG A 1 87 ? 0.734 -9.478 -8.689 1.00 96.62 87 ARG A CA 1
ATOM 634 C C . ARG A 1 87 ? -0.576 -10.154 -8.313 1.00 96.62 87 ARG A C 1
ATOM 636 O O . ARG A 1 87 ? -0.823 -10.420 -7.141 1.00 96.62 87 ARG A O 1
ATOM 643 N N . ARG A 1 88 ? -1.404 -10.475 -9.307 1.00 96.69 88 ARG A N 1
ATOM 644 C CA . ARG A 1 88 ? -2.604 -11.301 -9.100 1.00 96.69 88 ARG A CA 1
ATOM 645 C C . ARG A 1 88 ? -2.197 -12.753 -8.858 1.00 96.69 88 ARG A C 1
ATOM 647 O O . ARG A 1 88 ? -1.298 -13.257 -9.528 1.00 96.69 88 ARG A O 1
ATOM 654 N N . LEU A 1 89 ? -2.857 -13.404 -7.908 1.00 94.69 89 LEU A N 1
ATOM 655 C CA . LEU A 1 89 ? -2.645 -14.817 -7.604 1.00 94.69 89 LEU A CA 1
ATOM 656 C C . LEU A 1 89 ? -3.583 -15.706 -8.425 1.00 94.69 89 LEU A C 1
ATOM 658 O O . LEU A 1 89 ? -4.729 -15.342 -8.704 1.00 94.69 89 LEU A O 1
ATOM 662 N N . GLU A 1 90 ? -3.110 -16.904 -8.768 1.00 90.56 90 GLU A N 1
ATOM 663 C CA . GLU A 1 90 ? -3.979 -17.955 -9.295 1.00 90.56 90 GLU A CA 1
ATOM 664 C C . GLU A 1 90 ? -4.997 -18.366 -8.221 1.00 90.56 90 GLU A C 1
ATOM 666 O O . GLU A 1 90 ? -4.650 -18.565 -7.056 1.00 90.56 90 GLU A O 1
ATOM 671 N N . GLY A 1 91 ? -6.276 -18.445 -8.595 1.00 86.31 91 GLY A N 1
ATOM 672 C CA . GLY A 1 91 ? -7.373 -18.655 -7.641 1.00 86.31 91 GLY A CA 1
ATOM 673 C C . GLY A 1 91 ? -7.869 -17.383 -6.939 1.00 86.31 91 GLY A C 1
ATOM 674 O O . GLY A 1 91 ? -8.763 -17.472 -6.101 1.00 86.31 91 GLY A O 1
ATOM 675 N N . GLY A 1 92 ? -7.347 -16.209 -7.308 1.00 91.56 92 GLY A N 1
ATOM 676 C CA . GLY A 1 92 ? -7.819 -14.911 -6.830 1.00 91.56 92 GLY A CA 1
ATOM 677 C C . GLY A 1 92 ? -6.983 -14.324 -5.693 1.00 91.56 92 GLY A C 1
ATOM 678 O O . GLY A 1 92 ? -6.221 -15.011 -5.013 1.00 91.56 92 GLY A O 1
ATOM 679 N N . GLY A 1 93 ? -7.139 -13.015 -5.502 1.00 94.94 93 GLY A N 1
ATOM 680 C CA . GLY A 1 93 ? -6.341 -12.227 -4.569 1.00 94.94 93 GLY A CA 1
ATOM 681 C C . GLY A 1 93 ? -5.060 -11.665 -5.185 1.00 94.94 93 GLY A C 1
ATOM 682 O O . GLY A 1 93 ? -4.830 -11.719 -6.399 1.00 94.94 93 GLY A O 1
ATOM 683 N N . PHE A 1 94 ? -4.233 -11.100 -4.316 1.00 97.69 94 PHE A N 1
ATOM 684 C CA . PHE A 1 94 ? -3.085 -10.280 -4.669 1.00 97.69 94 PHE A CA 1
ATOM 685 C C . PHE A 1 94 ? -1.876 -10.627 -3.805 1.00 97.69 94 PHE A C 1
ATOM 687 O O . PHE A 1 94 ? -2.026 -10.982 -2.638 1.00 97.69 94 PHE A O 1
ATOM 694 N N . ARG A 1 95 ? -0.675 -10.481 -4.364 1.00 97.12 95 ARG A N 1
ATOM 695 C CA . ARG A 1 95 ? 0.589 -10.630 -3.649 1.00 97.12 95 ARG A CA 1
ATOM 696 C C . ARG A 1 95 ? 1.478 -9.416 -3.851 1.00 97.12 95 ARG A C 1
ATOM 698 O O . ARG A 1 95 ? 1.752 -9.049 -4.991 1.00 97.12 95 ARG A O 1
ATOM 705 N N . LEU A 1 96 ? 1.974 -8.848 -2.756 1.00 97.69 96 LEU A N 1
ATOM 706 C CA . LEU A 1 96 ? 3.023 -7.832 -2.803 1.00 97.69 96 LEU A CA 1
ATOM 707 C C . LEU A 1 96 ? 4.324 -8.468 -3.309 1.00 97.69 96 LEU A C 1
ATOM 709 O O . LEU A 1 96 ? 4.713 -9.533 -2.829 1.00 97.69 96 LEU A O 1
ATOM 713 N N . VAL A 1 97 ? 4.989 -7.832 -4.275 1.00 97.00 97 VAL A N 1
ATOM 714 C CA . VAL A 1 97 ? 6.241 -8.338 -4.877 1.00 97.00 97 VAL A CA 1
ATOM 715 C C . VAL A 1 97 ? 7.407 -7.361 -4.763 1.00 97.00 97 VAL A C 1
ATOM 717 O O . VAL A 1 97 ? 8.437 -7.530 -5.411 1.00 97.00 97 VAL A O 1
ATOM 720 N N . VAL A 1 98 ? 7.260 -6.362 -3.900 1.00 95.38 98 VAL A N 1
ATOM 721 C CA . VAL A 1 98 ? 8.276 -5.354 -3.595 1.00 95.38 98 VAL A CA 1
ATOM 722 C C . VAL A 1 98 ? 8.558 -5.308 -2.095 1.00 95.38 98 VAL A C 1
ATOM 724 O O . VAL A 1 98 ? 7.836 -5.897 -1.284 1.00 95.38 98 VAL A O 1
ATOM 727 N N . GLY A 1 99 ? 9.627 -4.602 -1.724 1.00 93.44 99 GLY A N 1
ATOM 728 C CA . GLY A 1 99 ? 9.993 -4.383 -0.328 1.00 93.44 99 GLY A CA 1
ATOM 729 C C . GLY A 1 99 ? 10.214 -5.704 0.427 1.00 93.44 99 GLY A C 1
ATOM 730 O O . GLY A 1 99 ? 10.871 -6.598 -0.110 1.00 93.44 99 GLY A O 1
ATOM 731 N N . PRO A 1 100 ? 9.653 -5.867 1.642 1.00 93.50 100 PRO A N 1
ATOM 732 C CA . PRO A 1 100 ? 9.801 -7.091 2.439 1.00 93.50 100 PRO A CA 1
ATOM 733 C C . PRO A 1 100 ? 9.247 -8.355 1.768 1.00 93.50 100 PRO A C 1
ATOM 735 O O . PRO A 1 100 ? 9.593 -9.464 2.163 1.00 93.50 100 PRO A O 1
ATOM 738 N N . CYS A 1 101 ? 8.379 -8.190 0.769 1.00 95.12 101 CYS A N 1
ATOM 739 C CA . CYS A 1 101 ? 7.707 -9.279 0.068 1.00 95.12 101 CYS A CA 1
ATOM 740 C C . CYS A 1 101 ? 8.313 -9.580 -1.309 1.00 95.12 101 CYS A C 1
ATOM 742 O O . CYS A 1 101 ? 7.778 -10.416 -2.045 1.00 95.12 101 CYS A O 1
ATOM 744 N N . ALA A 1 102 ? 9.416 -8.913 -1.666 1.00 94.94 102 ALA A N 1
ATOM 745 C CA . ALA A 1 102 ? 10.129 -9.181 -2.904 1.00 94.94 102 ALA A CA 1
ATOM 746 C C . ALA A 1 102 ? 10.574 -10.656 -2.979 1.00 94.94 102 ALA A C 1
ATOM 748 O O . ALA A 1 102 ? 10.955 -11.244 -1.961 1.00 94.94 102 ALA A O 1
ATOM 749 N N . PRO A 1 103 ? 10.523 -11.288 -4.166 1.00 87.06 103 PRO A N 1
ATOM 750 C CA . PRO A 1 103 ? 11.048 -12.635 -4.328 1.00 87.06 103 PRO A CA 1
ATOM 751 C C . PRO A 1 103 ? 12.544 -12.648 -4.000 1.00 87.06 103 PRO A C 1
ATOM 753 O O . PRO A 1 103 ? 13.274 -11.726 -4.366 1.00 87.06 103 PRO A O 1
ATOM 756 N N . ALA A 1 104 ? 13.001 -13.707 -3.327 1.00 81.31 104 ALA A N 1
ATOM 757 C CA . ALA A 1 104 ? 14.428 -13.913 -3.126 1.00 81.31 104 ALA A CA 1
ATOM 758 C C . ALA A 1 104 ? 15.128 -13.905 -4.490 1.00 81.31 104 ALA A C 1
ATOM 760 O O . ALA A 1 104 ? 14.640 -14.524 -5.443 1.00 81.31 104 ALA A O 1
ATOM 761 N N . ALA A 1 105 ? 16.257 -13.197 -4.580 1.00 75.38 105 ALA A N 1
ATOM 762 C CA . ALA A 1 105 ? 17.090 -13.265 -5.768 1.00 75.38 105 ALA A CA 1
ATOM 763 C C . ALA A 1 105 ? 17.412 -14.744 -6.035 1.00 75.38 105 ALA A C 1
ATOM 765 O O . ALA A 1 105 ? 17.766 -15.457 -5.087 1.00 75.38 105 ALA A O 1
ATOM 766 N N . PRO A 1 106 ? 17.261 -15.232 -7.277 1.00 67.94 106 PRO A N 1
ATOM 767 C CA . PRO A 1 106 ? 17.667 -16.590 -7.584 1.00 67.94 106 PRO A CA 1
ATOM 768 C C . PRO A 1 106 ? 19.145 -16.726 -7.214 1.00 67.94 106 PRO A C 1
ATOM 770 O O . PRO A 1 106 ? 19.967 -15.899 -7.620 1.00 67.94 106 PRO A O 1
ATOM 773 N N . ALA A 1 107 ? 19.472 -17.740 -6.409 1.00 62.94 107 ALA A N 1
ATOM 774 C CA . ALA A 1 107 ? 20.862 -18.108 -6.186 1.00 62.94 107 ALA A CA 1
ATOM 775 C C . ALA A 1 107 ? 21.521 -18.301 -7.564 1.00 62.94 107 ALA A C 1
ATOM 777 O O . ALA A 1 107 ? 20.869 -18.856 -8.457 1.00 62.94 107 ALA A O 1
ATOM 778 N N . PRO A 1 108 ? 22.758 -17.819 -7.778 1.00 69.50 108 PRO A N 1
ATOM 779 C CA . PRO A 1 108 ? 23.422 -17.991 -9.059 1.00 69.50 108 PRO A CA 1
ATOM 780 C C . PRO A 1 108 ? 23.465 -19.488 -9.373 1.00 69.50 108 PRO A C 1
ATOM 782 O O . PRO A 1 108 ? 24.050 -20.268 -8.624 1.00 69.50 108 PRO A O 1
ATOM 785 N N . ALA A 1 109 ? 22.809 -19.877 -10.466 1.00 63.19 109 ALA A N 1
ATOM 786 C CA . ALA A 1 109 ? 22.591 -21.265 -10.872 1.00 63.19 109 ALA A CA 1
ATOM 787 C C . ALA A 1 109 ? 23.882 -22.020 -11.252 1.00 63.19 109 ALA A C 1
ATOM 789 O O . ALA A 1 109 ? 23.811 -23.176 -11.652 1.00 63.19 109 ALA A O 1
ATOM 790 N N . ASP A 1 110 ? 25.048 -21.395 -11.074 1.00 57.41 110 ASP A N 1
ATOM 791 C CA . ASP A 1 110 ? 26.365 -21.937 -11.404 1.00 57.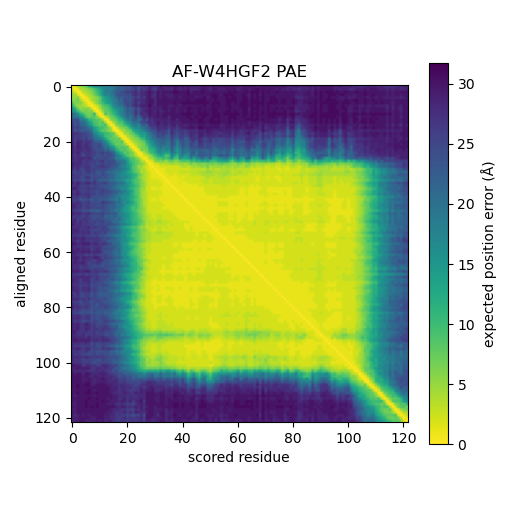41 110 ASP A CA 1
ATOM 792 C C . ASP A 1 110 ? 27.323 -21.989 -10.201 1.00 57.41 110 ASP A C 1
ATOM 794 O O . ASP A 1 110 ? 28.516 -22.241 -10.368 1.00 57.41 110 ASP A O 1
ATOM 798 N N . ALA A 1 111 ? 26.837 -21.804 -8.966 1.00 56.88 111 ALA A N 1
ATOM 799 C CA . ALA A 1 111 ? 27.585 -22.276 -7.803 1.00 56.88 111 ALA A CA 1
ATOM 800 C C . ALA A 1 111 ? 27.466 -23.806 -7.748 1.00 56.88 111 ALA A C 1
ATOM 802 O O . ALA A 1 111 ? 26.651 -24.366 -7.014 1.00 56.88 111 ALA A O 1
ATOM 803 N N . ALA A 1 112 ? 28.271 -24.473 -8.578 1.00 58.19 112 ALA A N 1
ATOM 804 C CA . ALA A 1 112 ? 28.620 -25.872 -8.401 1.00 58.19 112 ALA A CA 1
ATOM 805 C C . ALA A 1 112 ? 28.891 -26.134 -6.908 1.00 58.19 112 ALA A C 1
ATOM 807 O O . ALA A 1 112 ? 29.477 -25.269 -6.245 1.00 58.19 112 ALA A O 1
ATOM 808 N N . PRO A 1 113 ? 28.467 -27.284 -6.354 1.00 52.06 113 PRO A N 1
ATOM 809 C CA . PRO A 1 113 ? 28.828 -27.631 -4.991 1.00 52.06 113 PRO A CA 1
ATOM 810 C C . PRO A 1 113 ? 30.355 -27.642 -4.914 1.00 52.06 113 PRO A C 1
ATOM 812 O O . PRO A 1 113 ? 31.001 -28.488 -5.527 1.00 52.06 113 PRO A O 1
ATOM 815 N N . ALA A 1 114 ? 30.923 -26.668 -4.201 1.00 55.34 114 ALA A N 1
ATOM 816 C CA . ALA A 1 114 ? 32.276 -26.777 -3.700 1.00 55.34 114 ALA A CA 1
ATOM 817 C C . ALA A 1 114 ? 32.271 -28.003 -2.788 1.00 55.34 114 ALA A C 1
ATOM 819 O O . ALA A 1 114 ? 31.658 -28.006 -1.720 1.00 55.34 114 ALA A O 1
ATOM 820 N N . GLU A 1 115 ? 32.844 -29.060 -3.340 1.00 49.84 115 GLU A N 1
ATOM 821 C CA . GLU A 1 115 ? 33.157 -30.350 -2.764 1.00 49.84 115 GLU A CA 1
ATOM 822 C C . GLU A 1 115 ? 33.382 -30.249 -1.251 1.00 49.84 115 GLU A C 1
ATOM 824 O O . GLU A 1 115 ? 34.311 -29.605 -0.760 1.00 49.84 115 GLU A O 1
ATOM 829 N N . ALA A 1 116 ? 32.499 -30.910 -0.509 1.00 55.75 116 ALA A N 1
ATOM 830 C CA . ALA A 1 116 ? 32.898 -31.498 0.748 1.00 55.75 116 ALA A CA 1
ATOM 831 C C . ALA A 1 116 ? 33.940 -32.599 0.457 1.00 55.75 116 ALA A C 1
ATOM 833 O O . ALA A 1 116 ? 33.825 -33.302 -0.544 1.00 55.75 116 ALA A O 1
ATOM 834 N N . GLU A 1 117 ? 34.883 -32.761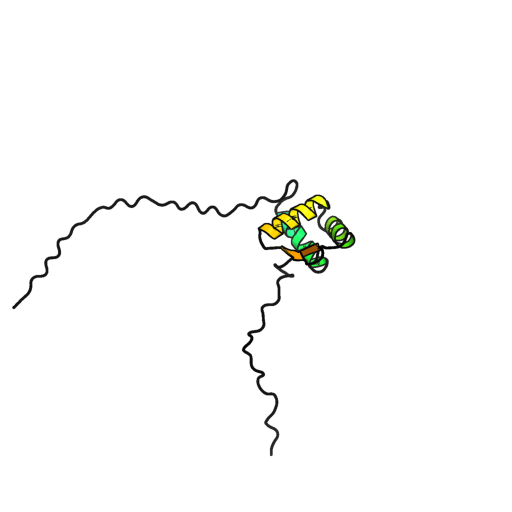 1.388 1.00 55.03 117 GLU A N 1
ATOM 835 C CA . GLU A 1 117 ? 35.727 -33.951 1.596 1.00 55.03 117 GLU A CA 1
ATOM 836 C C . GLU A 1 117 ? 36.951 -34.155 0.680 1.00 55.03 117 GLU A C 1
ATOM 838 O O . GLU A 1 117 ? 36.874 -34.818 -0.347 1.00 55.03 117 GLU A O 1
ATOM 843 N N . ALA A 1 118 ? 38.124 -33.704 1.150 1.00 52.22 118 ALA A N 1
ATOM 844 C CA . ALA A 1 118 ? 39.340 -34.529 1.266 1.00 52.22 118 ALA A CA 1
ATOM 845 C C . ALA A 1 118 ? 40.500 -33.725 1.891 1.00 52.22 118 ALA A C 1
ATOM 847 O O . ALA A 1 118 ? 41.196 -33.013 1.181 1.00 52.22 118 ALA A O 1
ATOM 848 N N . ASP A 1 119 ? 40.720 -33.857 3.206 1.00 48.97 119 ASP A N 1
ATOM 849 C CA . ASP A 1 119 ? 42.075 -33.996 3.776 1.00 48.97 119 ASP A CA 1
ATOM 850 C C . ASP A 1 119 ? 41.979 -34.553 5.210 1.00 48.97 119 ASP A C 1
ATOM 852 O O . ASP A 1 119 ? 41.946 -33.861 6.227 1.00 48.97 119 ASP A O 1
ATOM 856 N N . SER A 1 120 ? 41.805 -35.866 5.283 1.00 53.44 120 SER A N 1
ATOM 857 C CA . SER A 1 120 ? 42.157 -36.678 6.443 1.00 53.44 120 SER A CA 1
ATOM 858 C C . SER A 1 120 ? 42.822 -37.924 5.887 1.00 53.44 120 SER A C 1
ATOM 860 O O . SER A 1 120 ? 42.178 -38.944 5.656 1.00 53.44 120 SER A O 1
ATOM 862 N N . ALA A 1 121 ? 44.117 -37.797 5.605 1.00 60.91 121 ALA A N 1
ATOM 863 C CA . ALA A 1 121 ? 45.012 -38.913 5.360 1.00 60.91 121 ALA A CA 1
ATOM 864 C C . ALA A 1 121 ? 46.432 -38.552 5.833 1.00 60.91 121 ALA A C 1
ATOM 866 O O . ALA A 1 121 ? 47.027 -37.613 5.315 1.00 60.91 121 ALA A O 1
ATOM 867 N N . ALA A 1 122 ? 46.940 -39.396 6.742 1.00 51.28 122 ALA A N 1
ATOM 868 C CA . ALA A 1 122 ? 48.307 -39.520 7.275 1.00 51.28 122 ALA A CA 1
ATOM 869 C C . ALA A 1 122 ? 48.699 -38.642 8.478 1.00 51.28 122 ALA A C 1
ATOM 871 O O . ALA A 1 122 ? 49.076 -37.465 8.305 1.00 51.28 122 ALA A O 1
#

Sequence (122 aa):
MIRAIRRPTILGRAAAPVALAALVAGCTMPPDGTNEQDIAAYDSALASIGCNLRTEGDYQAMELQTGLTRQQLADMSAYKVETDAVRRLEGGGFRLVVGPCAPAAPAPADAAPAEAEADSAA

pLDDT: mean 81.5, std 19.04, range [43.69, 98.31]

Mean predicted aligned error: 14.24 Å

Solvent-accessible surface area (backbone atoms only — not comparable to full-atom values): 8010 Å² total; per-residue (Å²): 140,84,85,84,85,79,82,81,87,74,87,72,84,73,82,74,79,83,78,77,75,75,78,77,72,79,80,78,74,68,48,86,98,57,48,74,66,52,58,54,39,47,54,54,40,38,46,71,69,67,23,50,44,67,50,74,66,44,49,54,55,38,27,73,70,56,72,44,52,72,64,51,51,52,45,44,49,52,55,28,41,78,66,67,40,27,43,78,41,89,95,55,41,37,30,45,50,44,79,96,36,36,74,77,77,77,70,71,93,74,72,66,82,79,76,79,89,88,90,87,79,135